Protein AF-A0A1V1NTX6-F1 (afdb_monomer_lite)

Secondary structure (DSSP, 8-state):
-HHHHHHHHHHHHHHHHHHHHHHHHHHHHHHHHHHHHHHT-TT--THHHHHHHHHHHHHHHHHHHHHHTT--SHHHHHHHHHHHHHHHHHHHHHHIIIIIGGGTTS-THHHHHHHHHHHHHHHH-

Structure (mmCIF, N/CA/C/O backbone):
data_AF-A0A1V1NTX6-F1
#
_entry.id   AF-A0A1V1NTX6-F1
#
loop_
_atom_site.group_PDB
_atom_site.id
_atom_site.type_symbol
_atom_site.label_atom_id
_atom_site.label_alt_id
_atom_site.label_comp_id
_atom_site.label_asym_id
_atom_site.label_entity_id
_atom_site.label_seq_id
_atom_site.pdbx_PDB_ins_code
_atom_site.Cartn_x
_atom_site.Cartn_y
_atom_site.Cartn_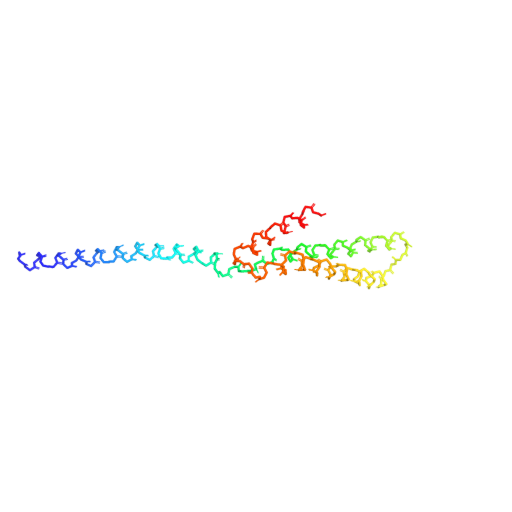z
_atom_site.occupancy
_atom_site.B_iso_or_equiv
_atom_site.auth_seq_id
_atom_site.auth_comp_id
_atom_site.auth_asym_id
_atom_site.auth_atom_id
_atom_site.pdbx_PDB_model_num
ATOM 1 N N . MET A 1 1 ? -70.350 2.446 7.120 1.00 60.75 1 MET A N 1
ATOM 2 C CA . MET A 1 1 ? -69.915 3.285 8.257 1.00 60.75 1 MET A CA 1
ATOM 3 C C . MET A 1 1 ? -69.015 2.543 9.255 1.00 60.75 1 MET A C 1
ATOM 5 O O . MET A 1 1 ? -67.828 2.798 9.206 1.00 60.75 1 MET A O 1
ATOM 9 N N . MET A 1 2 ? -69.478 1.596 10.094 1.00 60.16 2 MET A N 1
ATOM 10 C CA . MET A 1 2 ? -68.590 0.927 11.088 1.00 60.16 2 MET A CA 1
ATOM 11 C C . MET A 1 2 ? -67.577 -0.073 10.484 1.00 60.16 2 MET A C 1
ATOM 13 O O . MET A 1 2 ? -66.507 -0.281 11.035 1.00 60.16 2 MET A O 1
ATOM 17 N N . ILE A 1 3 ? -67.900 -0.694 9.342 1.00 65.44 3 ILE A N 1
ATOM 18 C CA . ILE A 1 3 ? -66.997 -1.631 8.639 1.00 65.44 3 ILE A CA 1
ATOM 19 C C . ILE A 1 3 ? -65.922 -0.877 7.835 1.00 65.44 3 ILE A C 1
ATOM 21 O O . ILE A 1 3 ? -64.796 -1.346 7.716 1.00 65.44 3 ILE A O 1
ATOM 25 N N . GLU A 1 4 ? -66.249 0.314 7.326 1.00 70.12 4 GLU A N 1
ATOM 26 C CA . GLU A 1 4 ? -65.298 1.164 6.595 1.00 70.12 4 GLU A CA 1
ATOM 27 C C . GLU A 1 4 ? -64.235 1.743 7.530 1.00 70.12 4 GLU A C 1
ATOM 29 O O . GLU A 1 4 ? -63.066 1.739 7.167 1.00 70.12 4 GLU A O 1
ATOM 34 N N . SER A 1 5 ? -64.596 2.135 8.760 1.00 68.12 5 SER A N 1
ATOM 35 C CA . SER A 1 5 ? -63.611 2.637 9.730 1.00 68.12 5 SER A CA 1
ATOM 36 C C . SER A 1 5 ? -62.599 1.561 10.140 1.00 68.12 5 SER A C 1
ATOM 38 O O . SER A 1 5 ? -61.403 1.820 10.143 1.00 68.12 5 SER A O 1
ATOM 40 N N . VAL A 1 6 ? -63.056 0.325 10.387 1.00 74.88 6 VAL A N 1
ATOM 41 C CA . VAL A 1 6 ? -62.168 -0.805 10.734 1.00 74.88 6 VAL A CA 1
ATOM 42 C C . VAL A 1 6 ? -61.227 -1.159 9.576 1.00 74.88 6 VAL A C 1
ATOM 44 O O . VAL A 1 6 ? -60.070 -1.510 9.797 1.00 74.88 6 VAL A O 1
ATOM 47 N N . SER A 1 7 ? -61.706 -1.056 8.333 1.00 79.44 7 SER A N 1
ATOM 48 C CA . SER A 1 7 ? -60.883 -1.226 7.130 1.00 79.44 7 SER A CA 1
ATOM 49 C C . SER A 1 7 ? -59.781 -0.164 7.039 1.00 79.44 7 SER A C 1
ATOM 51 O O . SER A 1 7 ? -58.636 -0.499 6.736 1.00 79.44 7 SER A O 1
ATOM 53 N N . GLU A 1 8 ? -60.099 1.103 7.317 1.00 84.69 8 GLU A N 1
ATOM 54 C CA . GLU A 1 8 ? -59.111 2.188 7.298 1.00 84.69 8 GLU A CA 1
ATOM 55 C C . GLU A 1 8 ? -58.064 2.061 8.410 1.00 84.69 8 GLU A C 1
ATOM 57 O O . GLU A 1 8 ? -56.877 2.251 8.144 1.00 84.69 8 GLU A O 1
ATOM 62 N N . ASP A 1 9 ? -58.461 1.641 9.614 1.00 88.81 9 ASP A N 1
ATOM 63 C CA . ASP A 1 9 ? -57.529 1.397 10.724 1.00 88.81 9 ASP A CA 1
ATOM 64 C C . ASP A 1 9 ? -56.498 0.304 10.378 1.00 88.81 9 ASP A C 1
ATOM 66 O O . ASP A 1 9 ? -55.305 0.429 10.673 1.00 88.81 9 ASP A O 1
ATOM 70 N N . ILE A 1 10 ? -56.945 -0.768 9.711 1.00 90.19 10 ILE A N 1
ATOM 71 C CA . ILE A 1 10 ? -56.077 -1.867 9.263 1.00 90.19 10 ILE A CA 1
ATOM 72 C C . ILE A 1 10 ? -55.110 -1.389 8.176 1.00 90.19 10 ILE A C 1
ATOM 74 O O . ILE A 1 10 ? -53.923 -1.722 8.220 1.00 90.19 10 ILE A O 1
ATOM 78 N N . LEU A 1 11 ? -55.593 -0.603 7.212 1.00 90.69 11 LEU A N 1
ATOM 79 C CA . LEU A 1 11 ? -54.755 -0.039 6.153 1.00 90.69 11 LEU A CA 1
ATOM 80 C C . LEU A 1 11 ? -53.696 0.910 6.723 1.00 90.69 11 LEU A C 1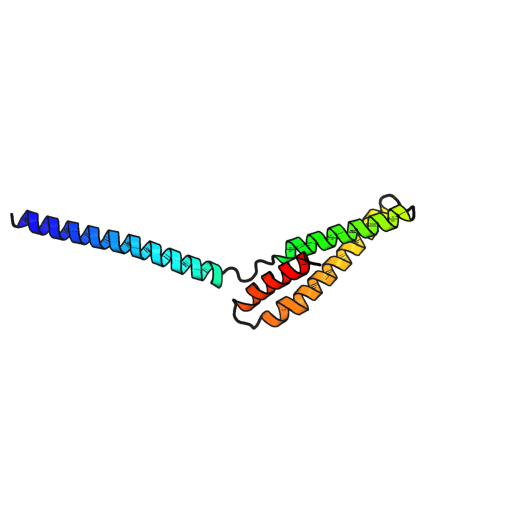
ATOM 82 O O . LEU A 1 11 ? -52.522 0.791 6.368 1.00 90.69 11 LEU A O 1
ATOM 86 N N . TYR A 1 12 ? -54.079 1.768 7.669 1.00 92.06 12 TYR A N 1
ATOM 87 C CA . TYR A 1 12 ? -53.164 2.673 8.359 1.00 92.06 12 TYR A CA 1
ATOM 88 C C . TYR A 1 12 ? -52.094 1.914 9.157 1.00 92.06 12 TYR A C 1
ATOM 90 O O . TYR A 1 12 ? -50.912 2.258 9.108 1.00 92.06 12 TYR A O 1
ATOM 98 N N . PHE A 1 13 ? -52.473 0.833 9.848 1.00 93.88 13 PHE A N 1
ATOM 99 C CA . PHE A 1 13 ? -51.518 -0.026 10.549 1.00 93.88 13 PHE A CA 1
ATOM 100 C C . PHE A 1 13 ? -50.511 -0.682 9.592 1.00 93.88 13 PHE A C 1
ATOM 102 O O . PHE A 1 13 ? -49.310 -0.688 9.875 1.00 93.88 13 PHE A O 1
ATOM 109 N N . ILE A 1 14 ? -50.976 -1.206 8.452 1.00 93.12 14 ILE A N 1
ATOM 110 C CA . ILE A 1 14 ? -50.107 -1.811 7.430 1.00 93.12 14 ILE A CA 1
ATOM 111 C C . ILE A 1 14 ? -49.147 -0.766 6.850 1.00 93.12 14 ILE A C 1
ATOM 113 O O . ILE A 1 14 ? -47.960 -1.053 6.689 1.00 93.12 14 ILE A O 1
ATOM 117 N N . GLU A 1 15 ? -49.622 0.448 6.582 1.00 93.12 15 GLU A N 1
ATOM 118 C CA . GLU A 1 15 ? -48.789 1.542 6.081 1.00 93.12 15 GLU A CA 1
ATOM 119 C C . GLU A 1 15 ? -47.716 1.957 7.101 1.00 93.12 15 GLU A C 1
ATOM 121 O O . GLU A 1 15 ? -46.545 2.117 6.742 1.00 93.12 15 GLU A O 1
ATOM 126 N N . LEU A 1 16 ? -48.073 2.039 8.387 1.00 93.94 16 LEU A N 1
ATOM 127 C CA . LEU A 1 16 ? -47.130 2.348 9.463 1.00 93.94 16 LEU A CA 1
ATOM 128 C C . LEU A 1 16 ? -46.071 1.247 9.631 1.00 93.94 16 LEU A C 1
ATOM 130 O O . LEU A 1 16 ? -44.890 1.542 9.834 1.00 93.94 16 LEU A O 1
ATOM 134 N N . LEU A 1 17 ? -46.483 -0.019 9.521 1.00 96.19 17 LEU A N 1
ATOM 135 C CA . LEU A 1 17 ? -45.601 -1.180 9.626 1.00 96.19 17 LEU A CA 1
ATOM 136 C C . LEU A 1 17 ? -44.621 -1.219 8.451 1.00 96.19 17 LEU A C 1
ATOM 138 O O . LEU A 1 17 ? -43.414 -1.335 8.668 1.00 96.19 17 LEU A O 1
ATOM 142 N N . LEU A 1 18 ? -45.111 -1.053 7.220 1.00 95.62 18 LEU A N 1
ATOM 143 C CA . LEU A 1 18 ? -44.272 -1.007 6.022 1.00 95.62 18 LEU A CA 1
ATOM 144 C C . LEU A 1 18 ? -43.330 0.203 6.043 1.00 95.62 18 LEU A C 1
ATOM 146 O O . LEU A 1 18 ? -42.129 0.042 5.824 1.00 95.62 18 LEU A O 1
ATOM 150 N N . GLY A 1 19 ? -43.827 1.393 6.389 1.00 95.88 19 GLY A N 1
ATOM 151 C CA . GLY A 1 19 ? -43.011 2.604 6.502 1.00 95.88 19 GLY A CA 1
ATOM 152 C C . GLY A 1 19 ? -41.936 2.502 7.590 1.00 95.88 19 GLY A C 1
ATOM 153 O O . GLY A 1 19 ? -40.790 2.918 7.380 1.00 95.88 19 GLY A O 1
ATOM 154 N N . GLY A 1 20 ? -42.272 1.898 8.732 1.00 95.31 20 GLY A N 1
ATOM 155 C CA . GLY A 1 20 ? -41.328 1.584 9.802 1.00 95.31 20 GLY A CA 1
ATOM 156 C C . GLY A 1 20 ? -40.269 0.570 9.365 1.00 95.31 20 GLY A C 1
ATOM 157 O O . GLY A 1 20 ? -39.082 0.783 9.616 1.00 95.31 20 GLY A O 1
ATOM 158 N N . LEU A 1 21 ? -40.670 -0.481 8.645 1.00 96.50 21 LEU A N 1
ATOM 159 C CA . LEU A 1 21 ? -39.765 -1.498 8.110 1.00 96.50 21 LEU A CA 1
ATOM 160 C C . LEU A 1 21 ? -38.780 -0.898 7.101 1.00 96.50 21 LEU A C 1
ATOM 162 O O . LEU A 1 21 ? -37.585 -1.173 7.192 1.00 96.50 21 LEU A O 1
ATOM 166 N N . THR A 1 22 ? -39.241 -0.053 6.174 1.00 96.12 22 THR A N 1
ATOM 167 C CA . THR A 1 22 ? -38.376 0.611 5.184 1.00 96.12 22 THR A CA 1
ATOM 168 C C . THR A 1 22 ? -37.339 1.504 5.861 1.00 96.12 22 THR A C 1
ATOM 170 O O . THR A 1 22 ? -36.148 1.408 5.573 1.00 96.12 22 THR A O 1
ATOM 173 N N . ARG A 1 23 ? -37.757 2.347 6.811 1.00 94.94 23 ARG A N 1
ATOM 174 C CA . ARG A 1 23 ? -36.824 3.223 7.539 1.00 94.94 23 ARG A CA 1
AT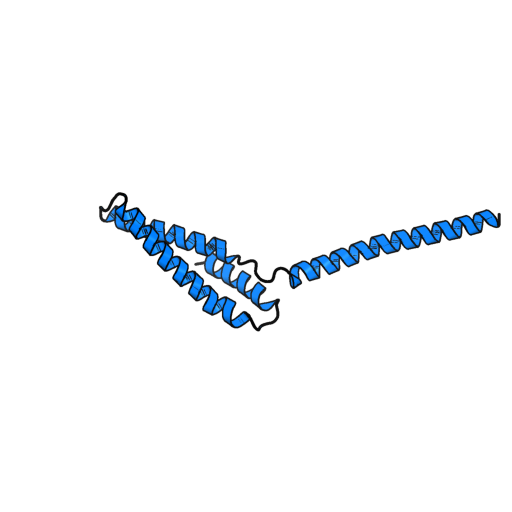OM 175 C C . ARG A 1 23 ? -35.865 2.415 8.415 1.00 94.94 23 ARG A C 1
ATOM 177 O O . ARG A 1 23 ? -34.667 2.685 8.418 1.00 94.94 23 ARG A O 1
ATOM 184 N N . GLY A 1 24 ? -36.369 1.387 9.095 1.00 96.44 24 GLY A N 1
ATOM 185 C CA . GLY A 1 24 ? -35.565 0.477 9.909 1.00 96.44 24 GLY A CA 1
ATOM 186 C C . GLY A 1 24 ? -34.518 -0.284 9.095 1.00 96.44 24 GLY A C 1
ATOM 187 O O . GLY A 1 24 ? -33.375 -0.391 9.528 1.00 96.44 24 GLY A O 1
ATOM 188 N N . SER A 1 25 ? -34.864 -0.745 7.891 1.00 95.38 25 SER A N 1
ATOM 189 C CA . SER A 1 25 ? -33.926 -1.436 6.995 1.00 95.38 25 SER A CA 1
ATOM 190 C C . SER A 1 25 ? -32.878 -0.497 6.395 1.00 95.38 25 SER A C 1
ATOM 192 O O . SER A 1 25 ? -31.721 -0.899 6.302 1.00 95.38 25 SER A O 1
ATOM 194 N N . ILE A 1 26 ? -33.214 0.766 6.097 1.00 96.31 26 ILE A N 1
ATOM 195 C CA . ILE A 1 26 ? -32.217 1.788 5.727 1.00 96.31 26 ILE A CA 1
ATOM 196 C C . ILE A 1 26 ? -31.210 1.991 6.868 1.00 96.31 26 ILE A C 1
ATOM 198 O O . ILE A 1 26 ? -30.003 1.923 6.638 1.00 96.31 26 ILE A O 1
ATOM 202 N N . TYR A 1 27 ? -31.672 2.182 8.108 1.00 93.88 27 TYR A N 1
ATOM 203 C CA . TYR A 1 27 ? -30.767 2.364 9.250 1.00 93.88 27 TYR A CA 1
ATOM 204 C C . TYR A 1 27 ? -29.960 1.102 9.580 1.00 93.88 27 TYR A C 1
ATOM 206 O O . TYR A 1 27 ? -28.774 1.207 9.894 1.00 93.88 27 TYR A O 1
ATOM 214 N N . ALA A 1 28 ? -30.556 -0.087 9.450 1.00 94.62 28 ALA A N 1
ATOM 215 C CA . ALA A 1 28 ? -29.857 -1.358 9.619 1.00 94.62 28 ALA A CA 1
ATOM 216 C C . ALA A 1 28 ? -28.773 -1.562 8.549 1.00 94.62 28 ALA A C 1
ATOM 218 O O . ALA A 1 28 ? -27.668 -1.974 8.888 1.00 94.62 28 ALA A O 1
ATOM 219 N N . LEU A 1 29 ? -29.046 -1.222 7.284 1.00 93.94 29 LEU A N 1
ATOM 220 C CA . LEU A 1 29 ? -28.062 -1.263 6.197 1.00 93.94 29 LEU A CA 1
ATOM 221 C C . LEU A 1 29 ? -26.923 -0.263 6.411 1.00 93.94 29 LEU A C 1
ATOM 223 O O . LEU A 1 29 ? -25.773 -0.604 6.154 1.00 93.94 29 LEU A O 1
ATOM 227 N N . ILE A 1 30 ? -27.214 0.940 6.913 1.00 91.50 30 ILE A N 1
ATOM 228 C CA . ILE A 1 30 ? -26.184 1.931 7.257 1.00 91.50 30 ILE A CA 1
ATOM 229 C C . ILE A 1 30 ? -25.297 1.403 8.391 1.00 91.50 30 ILE A C 1
ATOM 231 O O . ILE A 1 30 ? -24.074 1.406 8.264 1.00 91.50 30 ILE A O 1
ATOM 235 N N . ALA A 1 31 ? -25.895 0.908 9.478 1.00 91.50 31 ALA A N 1
ATOM 236 C CA . ALA A 1 31 ? -25.156 0.338 10.602 1.00 91.50 31 ALA A CA 1
ATOM 237 C C . ALA A 1 31 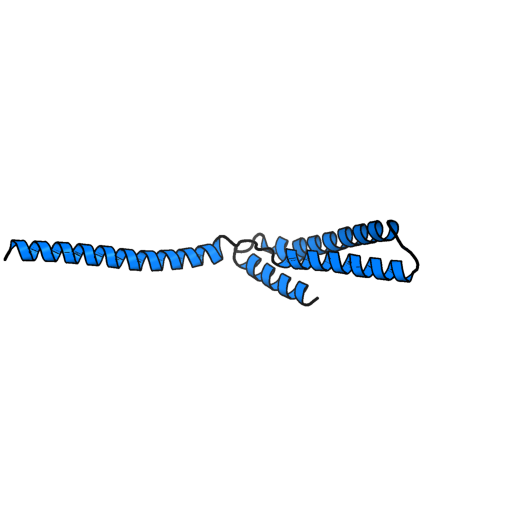? -24.323 -0.882 10.178 1.00 91.50 31 ALA A C 1
ATOM 239 O O . ALA A 1 31 ? -23.162 -0.988 10.564 1.00 91.50 31 ALA A O 1
ATOM 240 N N . LEU A 1 32 ? -24.882 -1.758 9.338 1.00 88.44 32 LEU A N 1
ATOM 241 C CA . LEU A 1 32 ? -24.192 -2.918 8.775 1.00 88.44 32 LEU A CA 1
ATOM 242 C C . LEU A 1 32 ? -23.070 -2.501 7.815 1.00 88.44 32 LEU A C 1
ATOM 244 O O . LEU A 1 32 ? -22.005 -3.104 7.828 1.00 88.44 32 LEU A O 1
ATOM 248 N N . GLY A 1 33 ? -23.256 -1.438 7.032 1.00 78.06 33 GLY A N 1
ATOM 249 C CA . GLY A 1 33 ? -22.203 -0.835 6.217 1.00 78.06 33 GLY A CA 1
ATOM 250 C C . GLY A 1 33 ? -21.048 -0.321 7.078 1.00 78.06 33 GLY A C 1
ATOM 251 O O . GLY A 1 33 ? -19.893 -0.635 6.802 1.00 78.06 33 GLY A O 1
ATOM 252 N N . TYR A 1 34 ? -21.347 0.383 8.173 1.00 73.81 34 TYR A N 1
ATOM 253 C CA . TYR A 1 34 ? -20.329 0.838 9.121 1.00 73.81 34 TYR A CA 1
ATOM 254 C C . TYR A 1 34 ? -19.613 -0.327 9.819 1.00 73.81 34 TYR A C 1
ATOM 256 O O . TYR A 1 34 ? -18.385 -0.320 9.899 1.00 73.81 34 TYR A O 1
ATOM 264 N N . THR A 1 35 ? -20.325 -1.362 10.273 1.00 77.44 35 THR A N 1
ATOM 265 C CA . THR A 1 35 ? -19.684 -2.538 10.887 1.00 77.44 35 THR A CA 1
ATOM 266 C C . THR A 1 35 ? -18.950 -3.409 9.875 1.00 77.44 35 THR A C 1
ATOM 268 O O . THR A 1 35 ? -18.000 -4.077 10.254 1.00 77.44 35 THR A O 1
ATOM 271 N N . MET A 1 36 ? -19.316 -3.391 8.594 1.00 70.12 36 MET A N 1
ATOM 272 C CA . MET A 1 36 ? -18.588 -4.101 7.542 1.00 70.12 36 MET A CA 1
ATOM 273 C C . MET A 1 36 ? -17.282 -3.381 7.190 1.00 70.12 36 MET A C 1
ATOM 275 O O . MET A 1 36 ? -16.221 -4.008 7.157 1.00 70.12 36 MET A O 1
ATOM 279 N N . VAL A 1 37 ? -17.350 -2.058 6.997 1.00 58.62 37 VAL A N 1
ATOM 280 C CA . VAL A 1 37 ? -16.184 -1.202 6.725 1.00 58.62 37 VAL A CA 1
ATOM 281 C C . VAL A 1 37 ? -15.169 -1.292 7.864 1.00 58.62 37 VAL A C 1
ATOM 283 O O . VAL A 1 37 ? -13.977 -1.432 7.603 1.00 58.62 37 VAL A O 1
ATOM 286 N N . TYR A 1 38 ? -15.632 -1.277 9.117 1.00 55.34 38 TYR A N 1
ATOM 287 C CA . TYR A 1 38 ? -14.752 -1.344 10.288 1.00 55.34 38 TYR A CA 1
ATOM 288 C C . TYR A 1 38 ? -14.517 -2.759 10.845 1.00 55.34 38 TYR A C 1
ATOM 290 O O . TYR A 1 38 ? -13.640 -2.924 11.689 1.00 55.34 38 TYR A O 1
ATOM 298 N N . GLY A 1 39 ? -15.275 -3.772 10.412 1.00 54.50 39 GLY A N 1
ATOM 299 C CA . GLY A 1 39 ? -15.250 -5.122 10.995 1.00 54.50 39 GLY A CA 1
ATOM 300 C C . GLY A 1 39 ? -14.770 -6.245 10.077 1.00 54.50 39 GLY A C 1
ATOM 301 O O . GLY A 1 39 ? -14.457 -7.312 10.597 1.00 54.50 39 GLY A O 1
ATOM 302 N N . ILE A 1 40 ? -14.695 -6.046 8.751 1.00 55.31 40 ILE A N 1
ATOM 303 C CA . ILE A 1 40 ? -14.261 -7.098 7.803 1.00 55.31 40 ILE A CA 1
ATOM 304 C C . ILE A 1 40 ? -12.996 -6.711 7.021 1.00 55.31 40 ILE A C 1
ATOM 306 O O . ILE A 1 40 ? -12.237 -7.588 6.616 1.00 55.31 40 ILE A O 1
ATOM 310 N N . ILE A 1 41 ? -12.700 -5.418 6.839 1.00 53.28 41 ILE A N 1
ATOM 311 C CA . ILE A 1 41 ? -11.550 -4.940 6.040 1.00 53.28 41 ILE A CA 1
ATOM 312 C C . ILE A 1 41 ? -10.228 -5.027 6.833 1.00 53.28 41 ILE A C 1
ATOM 314 O O . ILE A 1 41 ? -9.401 -4.120 6.838 1.00 53.28 41 ILE A O 1
ATOM 318 N N . GLU A 1 42 ? -10.013 -6.131 7.540 1.00 51.62 42 GLU A N 1
ATOM 319 C CA . GLU A 1 42 ? -8.922 -6.291 8.502 1.00 51.62 42 GLU A CA 1
ATOM 320 C C . GLU A 1 42 ? -7.519 -6.324 7.890 1.00 51.62 42 GLU A C 1
ATOM 322 O O . GLU A 1 42 ? -6.582 -6.307 8.672 1.00 51.62 42 GLU A O 1
ATOM 327 N N . LEU A 1 43 ? -7.348 -6.312 6.557 1.00 52.59 43 LEU A N 1
ATOM 328 C CA . LEU A 1 43 ? -6.082 -6.016 5.862 1.00 52.59 43 LEU A CA 1
ATOM 329 C C . LEU A 1 43 ? -6.318 -5.850 4.344 1.00 52.59 43 LEU A C 1
ATOM 331 O O . LEU A 1 43 ? -6.095 -6.777 3.565 1.00 52.59 43 LEU A O 1
ATOM 335 N N . ILE A 1 44 ? -6.710 -4.658 3.879 1.00 56.19 44 ILE A N 1
ATOM 336 C CA . ILE A 1 44 ? -6.340 -4.280 2.504 1.00 56.19 44 ILE A CA 1
ATOM 337 C C . ILE A 1 44 ? -4.883 -3.837 2.588 1.00 56.19 44 ILE A C 1
ATOM 339 O O . ILE A 1 44 ? -4.582 -2.728 3.024 1.00 56.19 44 ILE A O 1
ATOM 343 N N . ASN A 1 45 ? -3.962 -4.732 2.235 1.00 63.12 45 ASN A N 1
ATOM 344 C CA . ASN A 1 45 ? -2.552 -4.387 2.106 1.00 63.12 45 ASN A CA 1
ATOM 345 C C . ASN A 1 45 ? -2.378 -3.443 0.902 1.00 63.12 45 ASN A C 1
ATOM 347 O O . ASN A 1 45 ? -2.058 -3.876 -0.204 1.00 63.12 45 ASN A O 1
ATOM 351 N N . PHE A 1 46 ? -2.610 -2.146 1.116 1.00 62.69 46 PHE A N 1
ATOM 352 C CA . PHE A 1 46 ? -2.411 -1.107 0.102 1.00 62.69 46 PHE A CA 1
ATOM 353 C C . PHE A 1 46 ? -0.940 -0.994 -0.328 1.00 62.69 46 PHE A C 1
ATOM 355 O O . PHE A 1 46 ? -0.664 -0.607 -1.461 1.00 62.69 46 PHE A O 1
ATOM 362 N N . ALA A 1 47 ? 0.002 -1.417 0.525 1.00 67.69 47 ALA A N 1
ATOM 363 C CA . ALA A 1 47 ? 1.429 -1.435 0.210 1.00 67.69 47 ALA A CA 1
ATOM 364 C C . ALA A 1 47 ? 1.804 -2.509 -0.827 1.00 67.69 47 ALA A C 1
ATOM 366 O O . ALA A 1 47 ? 2.895 -2.462 -1.386 1.00 67.69 47 ALA A O 1
ATOM 367 N N . HIS A 1 48 ? 0.911 -3.452 -1.148 1.00 73.50 48 HIS A N 1
ATOM 368 C CA . HIS A 1 48 ? 1.181 -4.474 -2.159 1.00 73.50 48 HIS A CA 1
ATOM 369 C C . HIS A 1 48 ? 1.472 -3.865 -3.542 1.00 73.50 48 HIS A C 1
ATOM 371 O O . HIS A 1 48 ? 2.389 -4.308 -4.232 1.00 73.50 48 HIS A O 1
ATOM 377 N N . GLY A 1 49 ? 0.730 -2.824 -3.940 1.00 76.00 49 GLY A N 1
ATOM 378 C CA . GLY A 1 49 ? 0.982 -2.115 -5.201 1.00 76.00 49 GLY A CA 1
ATOM 379 C C . GLY A 1 49 ? 2.327 -1.383 -5.211 1.00 76.00 49 GLY A C 1
ATOM 380 O O . GLY A 1 49 ? 2.995 -1.305 -6.240 1.00 76.00 49 GLY A O 1
ATOM 381 N N . GLU A 1 50 ? 2.763 -0.906 -4.051 1.00 79.81 50 GLU A N 1
ATOM 382 C CA . GLU A 1 50 ? 3.990 -0.120 -3.915 1.00 79.81 50 GLU A CA 1
ATOM 383 C C . GLU A 1 50 ? 5.235 -1.001 -3.822 1.00 79.81 50 GLU A C 1
ATOM 385 O O . GLU A 1 50 ? 6.251 -0.684 -4.434 1.00 79.81 50 GLU A O 1
ATOM 390 N N . ILE A 1 51 ? 5.134 -2.173 -3.187 1.00 81.94 51 ILE A N 1
ATOM 391 C CA . ILE A 1 51 ? 6.184 -3.202 -3.220 1.00 81.94 51 ILE A CA 1
ATOM 392 C C . ILE A 1 51 ? 6.413 -3.690 -4.662 1.00 81.94 51 ILE A C 1
ATOM 394 O O . ILE A 1 51 ? 7.560 -3.889 -5.070 1.00 81.94 51 ILE A O 1
ATOM 398 N N . TYR A 1 52 ? 5.346 -3.825 -5.462 1.00 85.31 52 TYR A N 1
ATOM 399 C CA . TYR A 1 52 ? 5.456 -4.129 -6.895 1.00 85.31 52 TYR A CA 1
ATOM 400 C C . TYR A 1 52 ? 6.219 -3.039 -7.657 1.00 85.31 52 TYR A C 1
ATOM 402 O O . TYR A 1 52 ? 7.115 -3.353 -8.445 1.00 85.31 52 TYR A O 1
ATOM 410 N N . MET A 1 53 ? 5.898 -1.765 -7.405 1.00 87.75 53 MET A N 1
ATOM 411 C CA . MET A 1 53 ? 6.616 -0.638 -8.005 1.00 87.75 53 MET A CA 1
ATOM 412 C C . MET A 1 53 ? 8.093 -0.634 -7.606 1.00 87.75 53 MET A C 1
ATOM 414 O O . MET A 1 53 ? 8.950 -0.539 -8.483 1.00 87.75 53 MET A O 1
ATOM 418 N N . LEU A 1 54 ? 8.406 -0.813 -6.320 1.00 87.94 54 LEU A N 1
ATOM 419 C CA . LEU A 1 54 ? 9.781 -0.908 -5.823 1.00 87.94 54 LEU A CA 1
ATOM 420 C C . LEU A 1 54 ? 10.576 -2.011 -6.532 1.00 87.94 54 LEU A C 1
ATOM 422 O O . LEU A 1 54 ? 11.709 -1.777 -6.956 1.00 87.94 54 LEU A O 1
ATOM 426 N N . GLY A 1 55 ? 9.987 -3.194 -6.722 1.00 89.50 55 GLY A N 1
ATOM 427 C CA . GLY A 1 55 ? 10.617 -4.282 -7.475 1.00 89.50 55 GLY A CA 1
ATOM 428 C C . GLY A 1 55 ? 10.893 -3.909 -8.936 1.00 89.50 55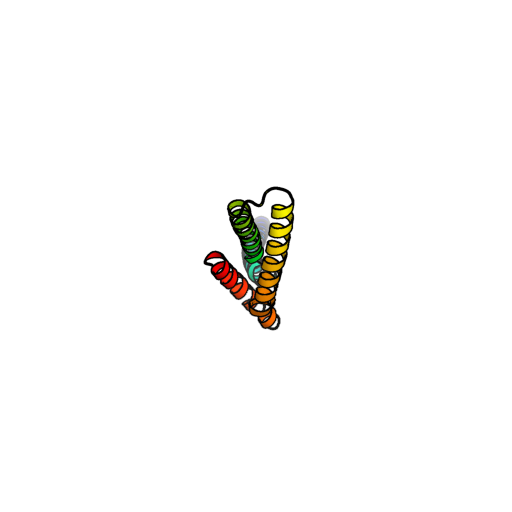 GLY A C 1
ATOM 429 O O . GLY A 1 55 ? 12.007 -4.114 -9.425 1.00 89.50 55 GLY A O 1
ATOM 430 N N . ALA A 1 56 ? 9.916 -3.306 -9.619 1.00 90.31 56 ALA A N 1
ATOM 431 C CA . ALA A 1 56 ? 10.057 -2.881 -11.012 1.00 90.31 56 ALA A CA 1
ATOM 432 C C . ALA A 1 56 ? 11.124 -1.785 -11.187 1.00 90.31 56 ALA A C 1
ATOM 434 O O . ALA A 1 56 ? 11.974 -1.892 -12.073 1.00 90.31 56 ALA A O 1
ATOM 435 N N . PHE A 1 57 ? 11.138 -0.769 -10.318 1.00 91.31 57 PHE A N 1
ATOM 436 C CA . PHE A 1 57 ? 12.154 0.286 -10.338 1.00 91.31 57 PHE A CA 1
ATOM 437 C C . PHE A 1 57 ? 13.548 -0.246 -10.000 1.00 91.31 57 PHE A C 1
ATOM 439 O O . PHE A 1 57 ? 14.518 0.144 -10.647 1.00 91.31 57 PHE A O 1
ATOM 446 N N . THR A 1 58 ? 13.661 -1.185 -9.057 1.00 91.31 58 THR A N 1
ATOM 447 C CA . THR A 1 58 ? 14.944 -1.837 -8.744 1.00 91.31 58 THR A CA 1
ATOM 448 C C . THR A 1 58 ? 15.484 -2.588 -9.961 1.00 91.31 58 THR A C 1
ATOM 450 O O . THR A 1 58 ? 16.648 -2.415 -10.324 1.00 91.31 58 THR A O 1
ATOM 453 N N . ALA A 1 59 ? 14.640 -3.371 -10.644 1.00 92.06 59 ALA A N 1
ATOM 454 C CA . ALA A 1 59 ? 15.023 -4.054 -11.879 1.00 92.06 59 ALA A CA 1
ATOM 455 C C . ALA A 1 59 ? 15.440 -3.055 -12.972 1.00 92.06 59 ALA A C 1
ATOM 457 O O . ALA A 1 59 ? 16.454 -3.262 -13.641 1.00 92.06 59 ALA A O 1
ATOM 458 N N . LEU A 1 60 ? 14.704 -1.947 -13.114 1.00 92.19 60 LEU A N 1
ATOM 459 C CA . LEU A 1 60 ? 15.008 -0.891 -14.078 1.00 92.19 60 LEU A CA 1
ATOM 460 C C . LEU A 1 60 ? 16.378 -0.261 -13.804 1.00 92.19 60 LEU A C 1
ATOM 462 O O . LEU A 1 60 ? 17.202 -0.200 -14.714 1.00 92.19 60 LEU A O 1
ATOM 466 N N . ILE A 1 61 ? 16.660 0.142 -12.563 1.00 92.25 61 ILE A N 1
ATOM 467 C CA . ILE A 1 61 ? 17.933 0.772 -12.179 1.00 92.25 61 ILE A CA 1
ATOM 468 C C . ILE A 1 61 ? 19.106 -0.182 -12.422 1.00 92.25 61 ILE A C 1
ATOM 470 O O . ILE A 1 61 ? 20.091 0.202 -13.054 1.00 92.25 61 ILE A O 1
ATOM 474 N N . ILE A 1 62 ? 18.996 -1.436 -11.975 1.00 92.00 62 ILE A N 1
ATOM 475 C CA . ILE A 1 62 ? 20.056 -2.436 -12.157 1.00 92.00 62 ILE A CA 1
ATOM 476 C C . ILE A 1 62 ? 20.279 -2.727 -13.641 1.00 92.00 62 ILE A C 1
ATOM 478 O O . ILE A 1 62 ? 21.425 -2.761 -14.093 1.00 92.00 62 ILE A O 1
ATOM 482 N N . SER A 1 63 ? 19.202 -2.869 -14.416 1.00 90.75 63 SER A N 1
ATOM 483 C CA . SER A 1 63 ? 19.310 -3.067 -15.862 1.00 90.75 63 SER A CA 1
ATOM 484 C C . SER A 1 63 ? 19.968 -1.870 -16.557 1.00 90.75 63 SER A C 1
ATOM 486 O O . SER A 1 63 ? 20.831 -2.067 -17.413 1.00 90.75 63 SER A O 1
ATOM 488 N N . GLY A 1 64 ? 19.652 -0.639 -16.139 1.00 89.00 64 GLY A N 1
ATOM 489 C CA . GLY A 1 64 ? 20.257 0.590 -16.649 1.00 89.00 64 GLY A CA 1
ATOM 490 C C . GLY A 1 64 ? 21.754 0.662 -16.356 1.00 89.00 64 GLY A C 1
ATOM 491 O O . GLY A 1 64 ? 22.548 0.854 -17.276 1.00 89.00 64 GLY A O 1
ATOM 492 N N . ILE A 1 65 ? 22.158 0.415 -15.106 1.00 89.88 65 ILE A N 1
ATOM 493 C CA . ILE A 1 65 ? 23.572 0.401 -14.704 1.00 89.88 65 ILE A CA 1
ATOM 494 C C . ILE A 1 65 ? 24.342 -0.667 -15.487 1.00 89.88 65 ILE A C 1
ATOM 496 O O . ILE A 1 65 ? 25.420 -0.391 -16.011 1.00 89.88 65 ILE A O 1
ATOM 500 N N . MET A 1 66 ? 23.811 -1.884 -15.605 1.00 88.31 66 MET A N 1
ATOM 501 C CA . MET A 1 66 ? 24.495 -2.959 -16.330 1.00 88.31 66 MET A CA 1
ATOM 502 C C . MET A 1 66 ? 24.612 -2.670 -17.828 1.00 88.31 66 MET A C 1
ATOM 504 O O . MET A 1 66 ? 25.679 -2.892 -18.402 1.00 88.31 66 MET A O 1
ATOM 508 N N . THR A 1 67 ? 23.567 -2.103 -18.432 1.00 87.12 67 THR A N 1
ATOM 509 C CA . THR A 1 67 ? 23.578 -1.708 -19.848 1.00 87.12 67 THR A CA 1
ATOM 510 C C . THR A 1 67 ? 24.591 -0.592 -20.108 1.00 87.12 67 THR A C 1
ATOM 512 O O . THR A 1 67 ? 25.342 -0.661 -21.078 1.00 87.12 67 THR A O 1
ATOM 515 N N . MET A 1 68 ? 24.696 0.396 -19.210 1.00 87.69 68 MET A N 1
ATOM 516 C CA . MET A 1 68 ? 25.714 1.455 -19.296 1.00 87.69 68 MET A CA 1
ATOM 517 C C . MET A 1 68 ? 27.147 0.924 -19.156 1.00 87.69 68 MET A C 1
ATOM 519 O O . MET A 1 68 ? 28.063 1.469 -19.762 1.00 87.69 68 MET A O 1
ATOM 523 N N . ASN A 1 69 ? 27.341 -0.156 -18.396 1.00 86.56 69 ASN A N 1
ATOM 524 C CA . ASN A 1 69 ? 28.629 -0.841 -18.262 1.00 86.56 69 ASN A CA 1
ATOM 525 C C . ASN A 1 69 ? 28.929 -1.814 -19.424 1.00 86.56 69 ASN A C 1
ATOM 527 O O . ASN A 1 69 ? 29.909 -2.553 -19.365 1.00 86.56 69 ASN A O 1
ATOM 531 N N . GLY A 1 70 ? 28.102 -1.827 -20.475 1.00 84.94 70 GLY A N 1
ATOM 532 C CA . GLY A 1 70 ? 28.319 -2.623 -21.685 1.00 84.94 70 GLY A CA 1
ATOM 533 C C . GLY A 1 70 ? 27.811 -4.065 -21.615 1.00 84.94 70 GLY A C 1
ATOM 534 O O . GLY A 1 70 ? 28.031 -4.828 -22.555 1.00 84.94 70 GLY A O 1
ATOM 535 N N . TYR A 1 71 ? 27.115 -4.458 -20.544 1.00 84.56 71 TYR A N 1
ATOM 536 C CA . TYR A 1 71 ? 26.452 -5.760 -20.471 1.00 84.56 71 TYR A CA 1
ATOM 537 C C . TYR A 1 71 ? 25.105 -5.701 -21.199 1.00 84.56 71 TYR A C 1
ATOM 539 O O . TYR A 1 71 ? 24.310 -4.798 -20.965 1.00 84.56 71 TYR A O 1
ATOM 547 N N . ALA A 1 72 ? 24.816 -6.678 -22.057 1.00 81.50 72 ALA A N 1
ATOM 548 C CA . ALA A 1 72 ? 23.549 -6.764 -22.782 1.00 81.50 72 ALA A CA 1
ATOM 549 C C 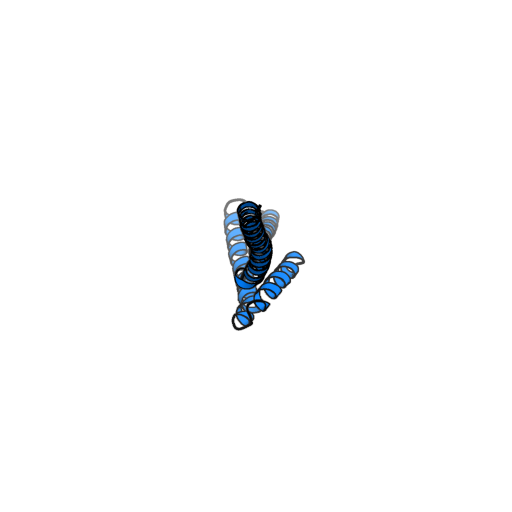. ALA A 1 72 ? 23.053 -8.215 -22.882 1.00 81.50 72 ALA A C 1
ATOM 551 O O . ALA A 1 72 ? 23.836 -9.163 -22.812 1.00 81.50 72 ALA A O 1
ATOM 552 N N . GLY A 1 73 ? 21.742 -8.388 -23.071 1.00 83.12 73 GLY A N 1
ATOM 553 C CA . GLY A 1 73 ? 21.109 -9.691 -23.303 1.00 83.12 73 GLY A CA 1
ATOM 554 C C . GLY A 1 73 ? 20.600 -10.392 -22.037 1.00 83.12 73 GLY A C 1
ATOM 555 O O . GLY A 1 73 ? 20.290 -9.752 -21.032 1.00 83.12 73 GLY A O 1
ATOM 556 N N . MET A 1 74 ? 20.486 -11.726 -22.095 1.00 84.94 74 MET A N 1
ATOM 557 C CA . MET A 1 74 ? 19.883 -12.549 -21.031 1.00 84.94 74 MET A CA 1
ATOM 558 C C . MET A 1 74 ? 20.561 -12.378 -19.664 1.00 84.94 74 MET A C 1
ATOM 560 O O . MET A 1 74 ? 19.890 -12.498 -18.642 1.00 84.94 74 MET A O 1
ATOM 564 N N . SER A 1 75 ? 21.867 -12.091 -19.624 1.00 84.25 75 SER A N 1
ATOM 565 C CA . SER A 1 75 ? 22.615 -11.929 -18.371 1.00 84.25 75 SER A CA 1
ATOM 566 C C . SER A 1 75 ? 22.067 -10.784 -17.522 1.00 84.25 75 SER A C 1
ATOM 568 O O . SER A 1 75 ? 21.850 -10.981 -16.331 1.00 84.25 75 SER A O 1
ATOM 570 N N . VAL A 1 76 ? 21.764 -9.638 -18.143 1.00 88.88 76 VAL A N 1
ATOM 571 C CA . VAL A 1 76 ? 21.186 -8.458 -17.480 1.00 88.88 76 VAL A CA 1
ATOM 572 C C . VAL A 1 76 ? 19.783 -8.750 -16.960 1.00 88.88 76 VAL A C 1
ATOM 574 O O . VAL A 1 76 ? 19.425 -8.316 -15.870 1.00 88.88 76 VAL A O 1
ATOM 577 N N . PHE A 1 77 ? 18.990 -9.513 -17.716 1.00 87.88 77 PHE A N 1
ATOM 578 C CA . PHE A 1 77 ? 17.644 -9.891 -17.297 1.00 87.88 77 PHE A CA 1
ATOM 579 C C . PHE A 1 77 ? 17.672 -10.750 -16.028 1.00 87.88 77 PHE A C 1
ATOM 581 O O . PHE A 1 77 ? 16.991 -10.430 -15.054 1.00 87.88 77 PHE A O 1
ATOM 588 N N . PHE A 1 78 ? 18.489 -11.808 -16.006 1.00 91.00 78 PHE A N 1
ATOM 589 C CA . PHE A 1 78 ? 18.562 -12.706 -14.852 1.00 91.00 78 PHE A CA 1
ATOM 590 C C . PHE A 1 78 ? 19.150 -12.028 -13.610 1.00 91.00 78 PHE A C 1
ATOM 592 O O . PHE A 1 78 ? 18.644 -12.246 -12.509 1.00 91.00 78 PHE A O 1
ATOM 599 N N . THR A 1 79 ? 20.174 -11.183 -13.759 1.00 89.62 79 THR A N 1
ATOM 600 C CA . THR A 1 79 ? 20.744 -10.440 -12.625 1.00 89.62 79 THR A CA 1
ATOM 601 C C . THR A 1 79 ? 19.781 -9.381 -12.099 1.00 89.62 79 THR A C 1
ATOM 603 O O . THR A 1 79 ? 19.568 -9.319 -10.889 1.00 89.62 79 THR A O 1
ATOM 606 N N . ALA A 1 80 ? 19.149 -8.588 -12.971 1.00 90.88 80 ALA A N 1
ATOM 607 C CA . ALA A 1 80 ? 18.171 -7.581 -12.560 1.00 90.88 80 ALA A CA 1
ATOM 608 C C . ALA A 1 80 ? 16.953 -8.221 -11.880 1.00 90.88 80 ALA A C 1
ATOM 610 O O . ALA A 1 80 ? 16.504 -7.726 -10.848 1.00 90.88 80 ALA A O 1
ATOM 611 N N . MET A 1 81 ? 16.467 -9.352 -12.401 1.00 92.06 81 MET A N 1
ATOM 612 C CA . MET A 1 81 ? 15.391 -10.126 -11.783 1.00 92.06 81 MET A CA 1
ATOM 613 C C . MET A 1 81 ? 15.791 -10.635 -10.394 1.00 92.06 81 MET A C 1
ATOM 615 O O . MET A 1 81 ? 15.045 -10.429 -9.440 1.00 92.06 81 MET A O 1
ATOM 619 N N . LEU A 1 82 ? 16.961 -11.270 -10.256 1.00 94.31 82 LEU A N 1
ATOM 620 C CA . LEU A 1 82 ? 17.424 -11.783 -8.962 1.00 94.31 82 LEU A CA 1
ATOM 621 C C . LEU A 1 82 ? 17.556 -10.668 -7.924 1.00 94.31 82 LEU A C 1
ATOM 623 O O . LEU A 1 82 ? 17.060 -10.811 -6.807 1.00 94.31 82 LEU A O 1
ATOM 627 N N . VAL A 1 83 ? 18.177 -9.547 -8.297 1.00 93.50 83 VAL A N 1
ATOM 628 C CA . VAL A 1 83 ? 18.342 -8.404 -7.391 1.00 93.50 83 VAL A CA 1
ATOM 629 C C . VAL A 1 83 ? 16.986 -7.805 -7.019 1.00 93.50 83 VAL A C 1
ATOM 631 O O . VAL A 1 83 ? 16.746 -7.553 -5.840 1.00 93.50 83 VAL A O 1
ATOM 634 N N . ALA A 1 84 ? 16.071 -7.639 -7.978 1.00 92.56 84 ALA A N 1
ATOM 635 C CA . ALA A 1 84 ? 14.732 -7.119 -7.713 1.00 92.56 84 ALA A CA 1
ATOM 636 C C . ALA A 1 84 ? 13.918 -8.033 -6.786 1.00 92.56 84 ALA A C 1
ATOM 638 O O . ALA A 1 84 ? 13.257 -7.538 -5.871 1.00 92.56 84 ALA A O 1
ATOM 639 N N . VAL A 1 85 ? 13.991 -9.355 -6.968 1.00 92.75 85 VAL A N 1
ATOM 640 C CA . VAL A 1 85 ? 13.320 -10.332 -6.093 1.00 92.75 85 VAL A CA 1
ATOM 641 C C . VAL A 1 85 ? 13.890 -10.268 -4.680 1.00 92.75 85 VAL A C 1
ATOM 643 O O . VAL A 1 85 ? 13.123 -10.176 -3.724 1.00 92.75 85 VAL A O 1
ATOM 646 N N . ILE A 1 86 ? 15.217 -10.270 -4.533 1.00 94.12 86 ILE A N 1
ATOM 647 C CA . ILE A 1 86 ? 15.867 -10.204 -3.217 1.00 94.12 86 ILE A CA 1
ATOM 648 C C . ILE A 1 86 ? 15.507 -8.893 -2.510 1.00 94.12 86 ILE A C 1
ATOM 650 O O . ILE A 1 86 ? 15.119 -8.913 -1.342 1.00 94.12 86 ILE A O 1
ATOM 654 N N . TYR A 1 87 ? 15.588 -7.765 -3.218 1.00 92.31 87 TYR A N 1
ATOM 655 C CA . TYR A 1 87 ? 15.328 -6.448 -2.646 1.00 92.31 87 TYR A CA 1
ATOM 656 C C . TYR A 1 87 ? 13.858 -6.267 -2.248 1.00 92.31 87 TYR A C 1
ATOM 658 O O . TYR A 1 87 ? 13.574 -5.915 -1.105 1.00 92.31 87 TYR A O 1
ATOM 666 N N . SER A 1 88 ? 12.917 -6.581 -3.144 1.00 89.50 88 SER A N 1
ATOM 667 C CA . SER A 1 88 ? 11.477 -6.485 -2.853 1.00 89.50 88 SER A CA 1
ATOM 668 C C . SER A 1 88 ? 11.039 -7.443 -1.741 1.00 89.50 88 SER A C 1
ATOM 670 O O . SER A 1 88 ? 10.249 -7.053 -0.881 1.00 89.50 88 SER A O 1
ATOM 672 N N . SER A 1 89 ? 11.599 -8.658 -1.690 1.00 88.50 89 SER A N 1
ATOM 673 C CA . SER A 1 89 ? 11.314 -9.626 -0.621 1.00 88.50 89 SER A CA 1
ATOM 674 C C . SER A 1 89 ? 11.854 -9.158 0.730 1.00 88.50 89 SER A C 1
ATOM 676 O O . SER A 1 89 ? 11.150 -9.239 1.735 1.00 88.50 89 SER A O 1
ATOM 678 N N . ALA A 1 90 ? 13.083 -8.632 0.766 1.00 90.94 90 ALA A N 1
ATOM 679 C CA . ALA A 1 90 ? 13.665 -8.081 1.986 1.00 90.94 90 ALA A CA 1
ATOM 680 C C . ALA A 1 90 ? 12.853 -6.881 2.497 1.00 90.94 90 ALA A C 1
ATOM 682 O O . ALA A 1 90 ? 12.543 -6.812 3.686 1.00 90.94 90 ALA A O 1
ATOM 683 N N . TYR A 1 91 ? 12.451 -5.985 1.592 1.00 87.25 91 TYR A N 1
ATOM 684 C CA . TYR A 1 91 ? 11.657 -4.804 1.921 1.00 87.25 91 TYR A CA 1
ATOM 685 C C . TYR A 1 91 ? 10.257 -5.180 2.433 1.00 87.25 91 TYR A C 1
ATOM 687 O O . TYR A 1 91 ? 9.823 -4.706 3.487 1.00 87.25 91 TYR A O 1
ATOM 695 N N . GLY A 1 92 ? 9.583 -6.112 1.751 1.00 84.44 92 GLY A N 1
ATOM 696 C CA . GLY A 1 92 ? 8.299 -6.668 2.183 1.00 84.44 92 GLY A CA 1
ATOM 697 C C . GLY A 1 92 ? 8.377 -7.331 3.560 1.00 84.44 92 GLY A C 1
ATOM 698 O O . GLY A 1 92 ? 7.524 -7.084 4.410 1.00 84.44 92 GLY A O 1
ATOM 699 N N . TYR A 1 93 ? 9.445 -8.087 3.832 1.00 85.69 93 TYR A N 1
ATOM 700 C CA . TYR A 1 93 ? 9.667 -8.692 5.146 1.00 85.69 93 TYR A CA 1
ATOM 701 C C . TYR A 1 93 ? 9.903 -7.646 6.243 1.00 85.69 93 TYR A C 1
ATOM 703 O O . TYR A 1 93 ? 9.351 -7.763 7.337 1.00 85.69 93 TYR A O 1
ATOM 711 N N . THR A 1 94 ? 10.690 -6.599 5.973 1.00 86.31 94 THR A N 1
ATOM 712 C CA . THR A 1 94 ? 10.882 -5.507 6.941 1.00 86.31 94 THR A CA 1
ATOM 713 C C . THR A 1 94 ? 9.589 -4.754 7.230 1.00 86.31 94 THR A C 1
ATOM 715 O O . THR A 1 94 ? 9.321 -4.443 8.389 1.00 86.31 94 THR A O 1
ATOM 718 N N . LEU A 1 95 ? 8.757 -4.529 6.211 1.00 81.31 95 LEU A N 1
ATOM 719 C CA . LEU A 1 95 ? 7.430 -3.933 6.359 1.00 81.31 95 LEU A CA 1
ATOM 720 C C . LEU A 1 95 ? 6.531 -4.802 7.235 1.00 81.31 95 LEU A C 1
ATOM 722 O O . LEU A 1 95 ? 5.914 -4.304 8.176 1.00 81.31 95 LEU A O 1
ATOM 726 N N . GLU A 1 96 ? 6.491 -6.106 6.966 1.00 80.69 96 GLU A N 1
ATOM 727 C CA . GLU A 1 96 ? 5.722 -7.050 7.771 1.00 80.69 96 GLU A CA 1
ATOM 728 C C . GLU A 1 96 ? 6.188 -7.047 9.226 1.00 80.69 96 GLU A C 1
ATOM 730 O O . GLU A 1 96 ? 5.373 -6.908 10.135 1.00 80.69 96 GLU A O 1
ATOM 735 N N . LYS A 1 97 ? 7.499 -7.112 9.455 1.00 81.50 97 LYS A N 1
ATOM 736 C CA . LYS A 1 97 ? 8.076 -7.188 10.797 1.00 81.50 97 LYS A CA 1
ATOM 737 C C . LYS A 1 97 ? 7.892 -5.902 11.611 1.00 81.50 97 LYS A C 1
ATOM 739 O O . LYS A 1 97 ? 7.698 -5.977 12.822 1.00 81.50 97 LYS A O 1
ATOM 744 N N . ILE A 1 98 ? 7.986 -4.734 10.974 1.00 80.12 98 ILE A N 1
ATOM 745 C CA . ILE A 1 98 ? 7.962 -3.431 11.659 1.00 80.12 98 ILE A CA 1
ATOM 746 C C . ILE A 1 98 ? 6.539 -2.880 11.774 1.00 80.12 98 ILE A C 1
ATOM 748 O O . ILE A 1 98 ? 6.168 -2.395 12.839 1.00 80.12 98 ILE A O 1
ATOM 752 N N . ALA A 1 99 ? 5.742 -2.942 10.705 1.00 73.38 99 ALA A N 1
ATOM 753 C CA . ALA A 1 99 ? 4.424 -2.311 10.668 1.00 73.38 99 ALA A CA 1
ATOM 754 C C . ALA A 1 99 ? 3.296 -3.281 11.045 1.00 73.38 99 ALA A C 1
ATOM 756 O O . ALA A 1 99 ? 2.405 -2.925 11.808 1.00 73.38 99 ALA A O 1
ATOM 757 N N . TYR A 1 100 ? 3.331 -4.524 10.557 1.00 70.81 100 TYR A N 1
ATOM 758 C CA . TYR A 1 100 ? 2.183 -5.432 10.678 1.00 70.81 100 TYR A CA 1
ATOM 759 C C . TYR A 1 100 ? 2.282 -6.400 11.868 1.00 70.81 100 TYR A C 1
ATOM 761 O O . TYR A 1 100 ? 1.302 -6.614 12.585 1.00 70.81 100 TYR A O 1
ATOM 769 N N . GLN A 1 101 ? 3.462 -6.964 12.128 1.00 76.12 101 GLN A N 1
ATOM 770 C CA . GLN A 1 101 ? 3.703 -7.925 13.205 1.00 76.12 101 GLN A CA 1
ATOM 771 C C . GLN A 1 101 ? 3.406 -7.380 14.617 1.00 76.12 101 GLN A C 1
ATOM 773 O O . GLN A 1 101 ? 2.753 -8.103 15.375 1.00 76.12 101 GLN A O 1
ATOM 778 N N . PRO A 1 102 ? 3.807 -6.153 15.012 1.00 72.88 102 PRO A N 1
ATOM 779 C CA . PRO A 1 102 ? 3.509 -5.647 16.355 1.00 72.88 102 PRO A CA 1
ATOM 780 C C . PRO A 1 102 ? 2.021 -5.342 16.566 1.00 72.88 102 PRO A C 1
ATOM 782 O O . PRO A 1 102 ? 1.551 -5.332 17.702 1.00 72.88 102 PRO A O 1
ATOM 785 N N . LEU A 1 103 ? 1.263 -5.144 15.485 1.00 68.00 103 LEU A N 1
ATOM 786 C CA . LEU A 1 103 ? -0.154 -4.798 15.544 1.00 68.00 103 LEU A CA 1
ATOM 787 C C . LEU A 1 103 ? -1.087 -6.015 15.459 1.00 68.00 103 LEU A C 1
ATOM 789 O O . LEU A 1 103 ? -2.296 -5.857 15.612 1.00 68.00 103 LEU A O 1
ATOM 793 N N . ARG A 1 104 ? -0.552 -7.238 15.319 1.00 68.50 104 ARG A N 1
ATOM 794 C CA . ARG A 1 104 ? -1.351 -8.481 15.309 1.00 68.50 104 ARG A CA 1
ATOM 795 C C . ARG A 1 104 ? -2.169 -8.719 16.580 1.00 68.50 104 ARG A C 1
ATOM 797 O O . ARG A 1 104 ? -3.206 -9.365 16.510 1.00 68.50 104 ARG A O 1
ATOM 804 N N . ASN A 1 105 ? -1.704 -8.218 17.724 1.00 65.50 105 ASN A N 1
ATOM 805 C CA . ASN A 1 105 ? -2.398 -8.355 19.010 1.00 65.50 105 ASN A CA 1
ATOM 806 C C . ASN A 1 105 ? -3.221 -7.107 19.381 1.00 65.50 105 ASN A C 1
ATOM 808 O O . ASN A 1 105 ? -3.822 -7.065 20.453 1.00 65.50 105 ASN A O 1
ATOM 812 N N . ALA A 1 106 ? -3.221 -6.075 18.532 1.00 65.06 106 ALA A N 1
ATOM 813 C CA . ALA A 1 106 ? -3.906 -4.815 18.785 1.00 65.06 106 ALA A CA 1
ATOM 814 C C . ALA A 1 106 ? -5.365 -4.860 18.283 1.00 65.06 106 ALA A C 1
ATOM 816 O O . ALA A 1 106 ? -5.701 -5.678 17.423 1.00 65.06 106 ALA A O 1
ATOM 817 N N . PRO A 1 107 ? -6.255 -3.983 18.788 1.00 66.25 107 PRO A N 1
ATOM 818 C CA . PRO A 1 107 ? -7.628 -3.879 18.301 1.00 66.25 107 PRO A CA 1
ATOM 819 C C . PRO A 1 107 ? -7.665 -3.707 16.778 1.00 66.25 107 PRO A C 1
ATOM 821 O O . PRO A 1 107 ? -6.866 -2.955 16.226 1.00 66.25 107 PRO A O 1
ATOM 824 N N . ARG A 1 108 ? -8.629 -4.356 16.115 1.00 58.56 108 ARG A N 1
ATOM 825 C CA . ARG A 1 108 ? -8.757 -4.506 14.645 1.00 58.56 108 ARG A CA 1
ATOM 826 C C . ARG A 1 108 ? -8.702 -3.197 13.830 1.00 58.56 108 ARG A C 1
ATOM 828 O O . ARG A 1 108 ? -8.369 -3.220 12.652 1.00 58.56 108 ARG A O 1
ATOM 835 N N . LEU A 1 109 ? -8.942 -2.044 14.461 1.00 61.12 109 LEU A N 1
ATOM 836 C CA . LEU A 1 109 ? -8.780 -0.707 13.866 1.00 61.12 109 LEU A CA 1
ATOM 837 C C . LEU A 1 109 ? -7.316 -0.253 13.718 1.00 61.12 109 LEU A C 1
ATOM 839 O O . LEU A 1 109 ? -6.997 0.534 12.830 1.00 61.12 109 LEU A O 1
ATOM 843 N N . SER A 1 110 ? -6.417 -0.722 14.582 1.00 64.00 110 SER A N 1
ATOM 844 C CA . SER A 1 110 ? -5.016 -0.293 14.613 1.00 64.00 110 SER A CA 1
ATOM 845 C C . SER A 1 110 ? -4.216 -0.780 13.386 1.00 64.00 110 SER A C 1
ATOM 847 O O . SER A 1 110 ? -3.535 0.049 12.775 1.00 64.00 110 SER A O 1
ATOM 849 N N . PRO A 1 111 ? -4.331 -2.055 12.942 1.00 65.12 111 PRO A N 1
ATOM 850 C CA . PRO A 1 111 ? -3.681 -2.538 11.718 1.00 65.12 111 PRO A CA 1
ATOM 851 C C . PRO A 1 111 ? -4.103 -1.778 10.455 1.00 65.12 111 PRO A C 1
ATOM 853 O O . PRO A 1 111 ? -3.271 -1.534 9.587 1.00 65.12 111 PRO A O 1
ATOM 856 N N . LEU A 1 112 ? -5.371 -1.356 10.369 1.00 67.31 112 LEU A N 1
ATOM 857 C CA . LEU A 1 112 ? -5.896 -0.593 9.232 1.00 67.31 112 LEU A CA 1
ATOM 858 C C . LEU A 1 112 ? -5.214 0.778 9.108 1.00 67.31 112 LEU A C 1
ATOM 860 O O . LEU A 1 112 ? -4.751 1.155 8.033 1.00 67.31 112 LEU A O 1
ATOM 864 N N . ILE A 1 113 ? -5.117 1.516 10.218 1.00 73.06 113 ILE A N 1
ATOM 865 C CA . ILE A 1 113 ? -4.460 2.832 10.254 1.00 73.06 113 ILE A CA 1
ATOM 866 C C . ILE A 1 113 ? -2.969 2.691 9.924 1.00 73.06 113 ILE A C 1
ATOM 868 O O . ILE A 1 113 ? -2.423 3.503 9.176 1.00 73.06 113 ILE A O 1
ATOM 872 N N . SER A 1 114 ? -2.321 1.637 10.427 1.00 73.81 114 SER A N 1
ATOM 873 C CA . SER A 1 114 ? -0.922 1.341 10.111 1.00 73.81 114 SER A CA 1
ATOM 874 C C . SER A 1 114 ? -0.720 0.994 8.634 1.00 73.81 114 SER A C 1
ATOM 876 O O . SER A 1 114 ? 0.192 1.538 8.020 1.00 73.81 114 SER A O 1
ATOM 878 N N . ALA A 1 115 ? -1.601 0.193 8.026 1.00 70.62 115 ALA A N 1
ATOM 879 C CA . ALA A 1 115 ? -1.545 -0.126 6.598 1.00 70.62 115 ALA A CA 1
ATOM 880 C C . ALA A 1 115 ? -1.668 1.131 5.718 1.00 70.62 115 ALA A C 1
ATOM 882 O O . ALA A 1 115 ? -0.902 1.303 4.768 1.00 70.62 115 ALA A O 1
ATOM 883 N N . ILE A 1 116 ? -2.591 2.039 6.061 1.00 74.44 116 ILE A N 1
ATOM 884 C CA . ILE A 1 116 ? -2.755 3.326 5.367 1.00 74.44 116 ILE A CA 1
ATOM 885 C C . ILE A 1 116 ? -1.498 4.187 5.542 1.00 74.44 116 ILE A C 1
ATOM 887 O O . ILE A 1 116 ? -0.945 4.665 4.552 1.00 74.44 116 ILE A O 1
ATOM 891 N N . GLY A 1 117 ? -1.005 4.345 6.774 1.00 75.50 117 GLY A N 1
ATOM 892 C CA . GLY A 1 117 ? 0.215 5.108 7.050 1.00 75.50 117 GLY A CA 1
ATOM 893 C C . GLY A 1 117 ? 1.433 4.562 6.304 1.00 75.50 117 GLY A C 1
ATOM 894 O O . GLY A 1 117 ? 2.219 5.331 5.753 1.00 75.50 117 GLY A O 1
ATOM 895 N N . MET A 1 118 ? 1.546 3.238 6.208 1.00 75.62 118 MET A N 1
ATOM 896 C CA . MET A 1 118 ? 2.654 2.588 5.522 1.00 75.62 118 MET A CA 1
ATOM 897 C C . MET A 1 118 ? 2.573 2.738 4.002 1.00 75.62 118 MET A C 1
ATOM 899 O O . MET A 1 118 ? 3.604 2.945 3.369 1.00 75.62 118 MET A O 1
ATOM 903 N N . SER A 1 119 ? 1.367 2.718 3.422 1.00 72.56 119 SER A N 1
ATOM 904 C CA . SER A 1 119 ? 1.184 3.064 2.006 1.00 72.56 119 SER A CA 1
ATOM 905 C C . SER A 1 119 ? 1.556 4.521 1.721 1.00 72.56 119 SER A C 1
ATOM 907 O O . SER A 1 119 ? 2.219 4.808 0.745 1.00 72.56 119 SER A O 1
ATOM 909 N N . ILE A 1 120 ? 1.238 5.476 2.598 1.00 75.75 120 ILE A N 1
ATOM 910 C CA . ILE A 1 120 ? 1.657 6.871 2.379 1.00 75.75 120 ILE A CA 1
ATOM 911 C C . ILE A 1 120 ? 3.186 7.000 2.444 1.00 75.75 120 ILE A C 1
ATOM 913 O O . ILE A 1 120 ? 3.773 7.737 1.654 1.00 75.75 120 ILE A O 1
ATOM 917 N N . PHE A 1 121 ? 3.835 6.272 3.354 1.00 79.25 121 PHE A N 1
ATOM 918 C CA . PHE A 1 121 ? 5.292 6.265 3.472 1.00 79.25 121 PHE A CA 1
ATOM 919 C C . PHE A 1 121 ? 5.979 5.657 2.241 1.00 79.25 121 PHE A C 1
ATOM 921 O O . PHE A 1 121 ? 6.889 6.274 1.688 1.00 79.25 121 PHE A O 1
ATOM 928 N N . CYS A 1 122 ? 5.533 4.479 1.794 1.00 72.19 122 CYS A N 1
ATOM 929 C CA . CYS A 1 122 ? 6.073 3.821 0.603 1.00 72.19 122 CYS A CA 1
ATOM 930 C C . CYS A 1 122 ? 5.765 4.601 -0.684 1.00 72.19 122 CYS A C 1
ATOM 932 O O . CYS A 1 122 ? 6.580 4.584 -1.596 1.00 72.19 122 CYS A O 1
ATOM 934 N N . ARG A 1 123 ? 4.650 5.338 -0.750 1.00 72.81 123 ARG A N 1
ATOM 935 C CA . ARG A 1 123 ? 4.335 6.217 -1.886 1.00 72.81 123 ARG A CA 1
ATOM 936 C C . ARG A 1 123 ? 5.244 7.434 -1.995 1.00 72.81 123 ARG A C 1
ATOM 938 O O . ARG A 1 123 ? 5.418 7.970 -3.086 1.00 72.81 123 ARG A O 1
ATOM 945 N N . ILE A 1 124 ? 5.696 7.945 -0.851 1.00 65.81 124 ILE A N 1
ATOM 946 C CA . ILE A 1 124 ? 6.522 9.156 -0.746 1.00 65.81 124 ILE A CA 1
ATOM 947 C C . ILE A 1 124 ? 8.016 8.840 -0.909 1.00 65.81 124 ILE A C 1
ATOM 949 O O . ILE A 1 124 ? 8.779 9.742 -1.255 1.00 65.81 124 ILE A O 1
ATOM 953 N N . THR A 1 125 ? 8.420 7.596 -0.648 1.00 59.25 125 THR A N 1
ATOM 954 C CA . THR A 1 125 ? 9.807 7.118 -0.769 1.00 59.25 125 THR A CA 1
ATOM 955 C C . THR A 1 125 ? 10.116 6.689 -2.197 1.00 59.25 125 THR A C 1
ATOM 957 O O . THR A 1 125 ? 11.216 7.038 -2.679 1.00 59.25 125 THR A O 1
#

Sequence (125 aa):
MMIESVSEDILYFIELLLGGLTRGSIYALIALGYTMVYGIIELINFAHGEIYMLGAFTALIISGIMTMNGYAGMSVFFTAMLVAVIYSSAYGYTLEKIAYQPLRNAPRLSPLISAIGMSIFCRIT

Foldseek 3Di:
DVVVVVVVVVVVVVVVVVVCVVVVVVVVVVVVVVCCVQPVPLDPQLCVVLLVVQLVVQLVVQLVVCVVVVDDDPVSVVVSNVRSCVVSVVVVVVCCVPQPVVCPPPPSNRSVVSSVVVSVVSVVD

pLDDT: mean 80.7, std 12.48, range [51.62, 96.5]

Organism: NCBI:txid890399

InterPro domains:
  IPR001851 ABC transporter, permease [PF02653] (17-113)
  IPR052157 Branched-chain amino acid transport system permease [PTHR11795] (13-122)

Radius of gyration: 28.75 Å; chains: 1; bounding box: 98×22×42 Å